Protein AF-A0A4Y2SL60-F1 (afdb_monomer)

Solvent-accessible surface area (backbone atoms only — not comparable to full-atom values): 6932 Å² total; per-residue (Å²): 132,57,75,67,57,53,53,54,50,50,50,54,51,51,52,51,52,50,52,51,52,52,53,53,51,51,55,51,49,53,54,49,48,55,63,62,51,70,72,65,68,90,80,76,84,52,66,69,41,48,23,31,35,61,50,86,72,82,55,89,98,53,63,77,89,78,53,82,34,68,46,68,67,24,29,29,71,39,73,77,52,99,54,36,34,31,33,28,67,45,96,88,46,81,70,44,81,44,51,49,94,40,49,44,83,55,74,84,74,85,77,87,81,130

InterPro domains:
  IPR054465 Integrase p58-like, C-terminal domain [PF22938] (72-105)

Nearest PDB structures (foldseek):
  8bq3-assembly1_A  TM=6.422E-01  e=4.280E-01  Homo sapiens
  1va7-assembly2_B  TM=5.882E-01  e=2.808E-01  Saccharomyces cerevisiae
  7nzd-assembly1_AAA  TM=6.217E-01  e=4.827E-01  Homo sapiens
  4ln2-assembly1_A  TM=5.781E-01  e=6.524E-01  Homo sapiens
  6vle-assembly1_B  TM=5.029E-01  e=1.516E+00  Homo sapiens

Sequence (114 aa):
SSPNEYLNNLEARLESVHAFARERIKLASERMKTRYDSGATGHHFKEGDQVWMYNPKRRRGLSPKLQQNWEGPYTIVKKLNDVIYRVQRSPNAKPKVIHINRLTPYRATDHSSV

Organism: Araneus ventricosus (NCBI:txid182803)

Foldseek 3Di:
DDPVVVVVVVVVVVVVVVVVVVVVVVVVVVVVVCVVCVPVDQDFDDFFFWKWFFAQDDDPPDDSVPDDRTDDRWGFHDDPDSFWTWTGHDPPGDIDIDGPVRIDGDDDDCPVDD

Structure (mmCIF, N/CA/C/O backbone):
data_AF-A0A4Y2SL60-F1
#
_entry.id   AF-A0A4Y2SL60-F1
#
loop_
_atom_site.group_PDB
_atom_site.id
_atom_site.type_symbol
_atom_site.label_atom_id
_atom_site.label_alt_id
_atom_site.label_comp_id
_atom_site.label_asym_id
_atom_site.label_entity_id
_atom_site.label_seq_id
_atom_site.pdbx_PDB_ins_code
_atom_site.Cartn_x
_atom_site.Cartn_y
_atom_site.Cartn_z
_atom_site.occupancy
_atom_site.B_iso_or_equiv
_atom_site.auth_seq_id
_atom_site.auth_comp_id
_atom_site.auth_asym_id
_atom_site.auth_atom_id
_atom_site.pdbx_PDB_model_num
ATOM 1 N N . SER A 1 1 ? 30.922 5.536 -50.018 1.00 65.31 1 SER A N 1
ATOM 2 C CA . SER A 1 1 ? 29.507 5.226 -49.757 1.00 65.31 1 SER A CA 1
ATOM 3 C C . SER A 1 1 ? 28.654 6.368 -50.253 1.00 65.31 1 SER A C 1
ATOM 5 O O . SER A 1 1 ? 29.062 7.516 -50.090 1.00 65.31 1 SER A O 1
ATOM 7 N N . SER A 1 2 ? 27.520 6.072 -50.884 1.00 85.12 2 SER A N 1
ATOM 8 C CA . SER A 1 2 ? 26.566 7.108 -51.299 1.00 85.12 2 SER A CA 1
ATOM 9 C C . SER A 1 2 ? 25.924 7.752 -50.057 1.00 85.12 2 SER A C 1
ATOM 11 O O . SER A 1 2 ? 25.679 7.037 -49.081 1.00 85.12 2 SER A O 1
ATOM 13 N N . PRO A 1 3 ? 25.619 9.065 -50.052 1.00 84.38 3 PRO A N 1
ATOM 14 C CA . PRO A 1 3 ? 24.911 9.715 -48.945 1.00 84.38 3 PRO A CA 1
ATOM 15 C C . PRO A 1 3 ? 23.634 8.976 -48.504 1.00 84.38 3 PRO A C 1
ATOM 17 O O . PRO A 1 3 ? 23.356 8.896 -47.309 1.00 84.38 3 PRO A O 1
ATOM 20 N N . ASN A 1 4 ? 22.913 8.350 -49.441 1.00 87.75 4 ASN A N 1
ATOM 21 C CA . ASN A 1 4 ? 21.710 7.568 -49.136 1.00 87.75 4 ASN A CA 1
ATOM 22 C C . ASN A 1 4 ? 22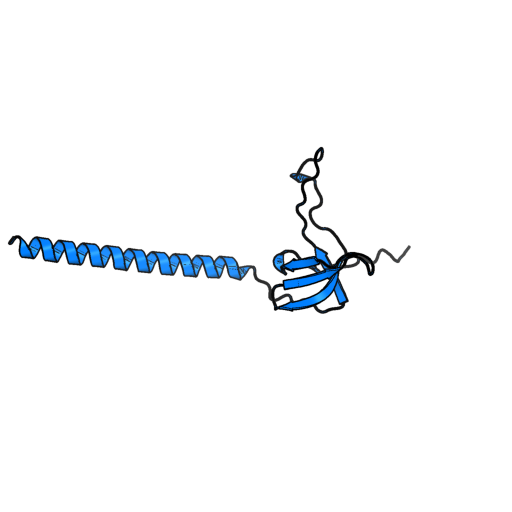.007 6.265 -48.378 1.00 87.75 4 ASN A C 1
ATOM 24 O O . ASN A 1 4 ? 21.234 5.877 -47.510 1.00 87.75 4 ASN A O 1
ATOM 28 N N . GLU A 1 5 ? 23.130 5.597 -48.654 1.00 89.94 5 GLU A N 1
ATOM 29 C CA . GLU A 1 5 ? 23.519 4.388 -47.910 1.00 89.94 5 GLU A CA 1
ATOM 30 C C . GLU A 1 5 ? 23.846 4.718 -46.453 1.00 89.94 5 GLU A C 1
ATOM 32 O O . GLU A 1 5 ? 23.498 3.961 -45.549 1.00 89.94 5 GLU A O 1
ATOM 37 N N . TYR A 1 6 ? 24.495 5.863 -46.222 1.00 91.31 6 TYR A N 1
ATOM 38 C CA . TYR A 1 6 ? 24.798 6.337 -44.876 1.00 91.31 6 TYR A CA 1
ATOM 39 C C . TYR A 1 6 ? 23.521 6.660 -44.092 1.00 91.31 6 TYR A C 1
ATOM 41 O O . TYR A 1 6 ? 23.389 6.224 -42.949 1.00 91.31 6 TYR A O 1
ATOM 49 N N . LEU A 1 7 ? 22.570 7.371 -44.710 1.00 94.44 7 LEU A N 1
ATOM 50 C CA . LEU A 1 7 ? 21.285 7.693 -44.084 1.00 94.44 7 LEU A CA 1
ATOM 51 C C . LEU A 1 7 ? 20.485 6.431 -43.738 1.00 94.44 7 LEU A C 1
ATOM 53 O O . LEU A 1 7 ? 20.063 6.287 -42.593 1.00 94.44 7 LEU A O 1
ATOM 57 N N . ASN A 1 8 ? 20.383 5.478 -44.668 1.00 93.62 8 ASN A N 1
ATOM 58 C CA . ASN A 1 8 ? 19.689 4.209 -44.430 1.00 93.62 8 ASN A CA 1
ATOM 59 C C . ASN A 1 8 ? 20.363 3.386 -43.317 1.00 93.62 8 ASN A C 1
ATOM 61 O O . ASN A 1 8 ? 19.692 2.774 -42.487 1.00 93.62 8 ASN A O 1
ATOM 65 N N . ASN A 1 9 ? 21.701 3.375 -43.264 1.00 93.94 9 ASN A N 1
ATOM 66 C CA . ASN A 1 9 ? 22.429 2.683 -42.201 1.00 93.94 9 ASN A CA 1
ATOM 67 C C . ASN A 1 9 ? 22.212 3.343 -40.833 1.00 93.94 9 ASN A C 1
ATOM 69 O O . ASN A 1 9 ? 22.049 2.645 -39.832 1.00 93.94 9 ASN A O 1
ATOM 73 N N . LEU A 1 10 ? 22.206 4.677 -40.785 1.00 94.69 10 LEU A N 1
ATOM 74 C CA . LEU A 1 10 ? 21.944 5.428 -39.563 1.00 94.69 10 LEU A CA 1
ATOM 75 C C . LEU A 1 10 ? 20.526 5.168 -39.048 1.00 94.69 10 LEU A C 1
ATOM 77 O O . LEU A 1 10 ? 20.362 4.898 -37.860 1.00 94.69 10 LEU A O 1
ATOM 81 N N . GLU A 1 11 ? 19.531 5.198 -39.932 1.00 96.06 11 GLU A N 1
ATOM 82 C CA . GLU A 1 11 ? 18.137 4.902 -39.598 1.00 96.06 11 GLU A CA 1
ATOM 83 C C . GLU A 1 11 ? 17.997 3.493 -39.010 1.00 96.06 11 GLU A C 1
ATOM 85 O O . GLU A 1 11 ? 17.561 3.349 -37.867 1.00 96.06 11 GLU A O 1
ATOM 90 N N . ALA A 1 12 ? 18.510 2.468 -39.698 1.00 96.56 12 ALA A N 1
ATOM 91 C CA . ALA A 1 12 ? 18.484 1.089 -39.206 1.00 96.56 12 ALA A CA 1
ATOM 92 C C . ALA A 1 12 ? 19.193 0.928 -37.843 1.00 96.56 12 ALA A C 1
ATOM 94 O O . ALA A 1 12 ? 18.742 0.193 -36.954 1.00 96.56 12 ALA A O 1
ATOM 95 N N . ARG A 1 13 ? 20.312 1.634 -37.631 1.00 96.62 13 ARG A N 1
ATOM 96 C CA . ARG A 1 13 ? 21.018 1.640 -36.339 1.00 96.62 13 ARG A CA 1
ATOM 97 C C . ARG A 1 13 ? 20.194 2.302 -35.237 1.00 96.62 13 ARG A C 1
ATOM 99 O O . ARG A 1 13 ? 20.160 1.778 -34.128 1.00 96.62 13 ARG A O 1
ATOM 106 N N . LEU A 1 14 ? 19.517 3.413 -35.511 1.00 97.50 14 LEU A N 1
ATOM 107 C CA . LEU A 1 14 ? 18.658 4.069 -34.523 1.00 97.50 14 LEU A CA 1
ATOM 108 C C . LEU A 1 14 ? 17.438 3.209 -34.180 1.00 97.50 14 LEU A C 1
ATOM 110 O O . LEU A 1 14 ? 17.114 3.052 -33.000 1.00 97.50 14 LEU A O 1
ATOM 114 N N . GLU A 1 15 ? 16.814 2.589 -35.180 1.00 97.75 15 GLU A N 1
ATOM 115 C CA . GLU A 1 15 ? 15.691 1.674 -34.977 1.00 97.75 15 GLU A CA 1
ATOM 116 C C . GLU A 1 15 ? 16.088 0.464 -34.128 1.00 97.75 15 GLU A C 1
ATOM 118 O O . GLU A 1 15 ? 15.400 0.142 -33.155 1.00 97.75 15 GLU A O 1
ATOM 123 N N . SER A 1 16 ? 17.223 -0.171 -34.439 1.00 97.81 16 SER A N 1
ATOM 124 C CA . SER A 1 16 ? 17.728 -1.310 -33.662 1.00 97.81 16 SER A CA 1
ATOM 125 C C . SER A 1 16 ? 18.046 -0.940 -32.210 1.00 97.81 16 SER A C 1
ATOM 127 O O . SER A 1 16 ? 17.635 -1.655 -31.295 1.00 97.81 16 SER A O 1
ATOM 129 N N . VAL A 1 17 ? 18.703 0.201 -31.966 1.00 97.88 17 VAL A N 1
ATOM 130 C CA . VAL A 1 17 ? 18.991 0.682 -30.603 1.00 97.88 17 VAL A CA 1
ATOM 131 C C . VAL A 1 17 ? 17.697 0.968 -29.841 1.00 97.88 17 VAL A C 1
ATOM 133 O O . VAL A 1 17 ? 17.573 0.607 -28.669 1.00 97.88 17 VAL A O 1
ATOM 136 N N . HIS A 1 18 ? 16.706 1.573 -30.496 1.00 98.06 18 HIS A N 1
ATOM 137 C CA . HIS A 1 18 ? 15.417 1.862 -29.878 1.00 98.06 18 HIS A CA 1
ATOM 138 C C . HIS A 1 18 ? 14.618 0.586 -29.569 1.00 98.06 18 HIS A C 1
ATOM 140 O O . HIS A 1 18 ? 14.042 0.458 -28.485 1.00 98.06 18 HIS A O 1
ATOM 146 N N . ALA A 1 19 ? 14.604 -0.387 -30.485 1.00 98.25 19 ALA A N 1
ATOM 147 C CA . ALA A 1 19 ? 13.996 -1.696 -30.260 1.00 98.25 19 ALA A CA 1
ATOM 148 C C . ALA A 1 19 ? 14.645 -2.412 -29.066 1.00 98.25 19 ALA A C 1
ATOM 150 O O . ALA A 1 19 ? 13.936 -2.840 -28.153 1.00 98.25 19 ALA A O 1
ATOM 151 N N . PHE A 1 20 ? 15.980 -2.432 -29.019 1.00 98.19 20 PHE A N 1
ATOM 152 C CA . PHE A 1 20 ? 16.738 -2.998 -27.907 1.00 98.19 20 PHE A CA 1
ATOM 153 C C . PHE A 1 20 ? 16.399 -2.316 -26.576 1.00 98.19 20 PHE A C 1
ATOM 155 O O . PHE A 1 20 ? 16.089 -2.983 -25.589 1.00 98.19 20 PHE A O 1
ATOM 162 N N . ALA A 1 21 ? 16.391 -0.981 -26.533 1.00 98.38 21 ALA A N 1
ATOM 163 C CA . ALA A 1 21 ? 16.049 -0.240 -25.322 1.00 98.38 21 ALA A CA 1
ATOM 164 C C . ALA A 1 21 ? 14.632 -0.575 -24.823 1.00 98.38 21 ALA A C 1
ATOM 166 O O . ALA A 1 21 ? 14.447 -0.837 -23.631 1.00 98.38 21 ALA A O 1
ATOM 167 N N . ARG A 1 22 ? 13.639 -0.637 -25.723 1.00 98.38 22 ARG A N 1
ATOM 168 C CA . ARG A 1 22 ? 12.255 -1.002 -25.372 1.00 98.38 22 ARG A CA 1
ATOM 169 C C . ARG A 1 22 ? 12.152 -2.414 -24.806 1.00 98.38 22 ARG A C 1
ATOM 171 O O . ARG A 1 22 ? 11.462 -2.614 -23.806 1.00 98.38 22 ARG A O 1
ATOM 178 N N . GLU A 1 23 ? 12.861 -3.374 -25.392 1.00 98.50 23 GLU A N 1
ATOM 179 C CA . GLU A 1 23 ? 12.897 -4.747 -24.884 1.00 98.50 23 GLU A CA 1
ATOM 180 C C . GLU A 1 23 ? 13.480 -4.802 -23.465 1.00 98.50 23 GLU A C 1
ATOM 182 O O . GLU A 1 23 ? 12.898 -5.407 -22.563 1.00 98.50 23 GLU A O 1
ATOM 187 N N . ARG A 1 24 ? 14.591 -4.096 -23.221 1.00 98.31 24 ARG A N 1
ATOM 188 C CA . ARG A 1 24 ? 15.220 -4.050 -21.892 1.00 98.31 24 ARG A CA 1
ATOM 189 C C . ARG A 1 24 ? 14.325 -3.380 -20.852 1.00 98.31 24 ARG A C 1
ATOM 191 O O . ARG A 1 24 ? 14.257 -3.870 -19.725 1.00 98.31 24 ARG A O 1
ATOM 198 N N . ILE A 1 25 ? 13.612 -2.314 -21.220 1.00 98.44 25 ILE A N 1
ATOM 199 C CA . ILE A 1 25 ? 12.626 -1.660 -20.346 1.00 98.44 25 ILE A CA 1
ATOM 200 C C . ILE A 1 25 ? 11.493 -2.628 -19.998 1.00 98.44 25 ILE A C 1
ATOM 202 O O . ILE A 1 25 ? 11.134 -2.739 -18.825 1.00 98.44 25 ILE A O 1
ATOM 206 N N . LYS A 1 26 ? 10.970 -3.370 -20.982 1.00 98.50 26 LYS A N 1
ATOM 207 C CA . LYS A 1 26 ? 9.923 -4.374 -20.760 1.00 98.50 26 LYS A CA 1
ATOM 208 C C . LYS A 1 26 ? 10.384 -5.443 -19.766 1.00 98.50 26 LYS A C 1
ATOM 210 O O . LYS A 1 26 ? 9.724 -5.651 -18.752 1.00 98.50 26 LYS A O 1
ATOM 215 N N . LEU A 1 27 ? 11.558 -6.034 -19.990 1.00 98.31 27 LEU A N 1
ATOM 216 C CA . LEU A 1 27 ? 12.128 -7.048 -19.095 1.00 98.31 27 LEU A CA 1
ATOM 217 C C . LEU A 1 27 ? 12.367 -6.507 -17.678 1.00 98.31 27 LEU A C 1
ATOM 219 O O . LEU A 1 27 ? 12.121 -7.196 -16.687 1.00 98.31 27 LEU A O 1
ATOM 223 N N . ALA A 1 28 ? 12.855 -5.271 -17.554 1.00 98.06 28 ALA A N 1
ATOM 224 C CA . ALA A 1 28 ? 13.051 -4.634 -16.256 1.00 98.06 28 ALA A CA 1
ATOM 225 C C . ALA A 1 28 ? 11.716 -4.384 -15.535 1.00 98.06 28 ALA A C 1
ATOM 227 O O . ALA A 1 28 ? 11.624 -4.614 -14.328 1.00 98.06 28 ALA A O 1
ATOM 228 N N . SER A 1 29 ? 10.683 -3.962 -16.268 1.00 97.81 29 SER A N 1
ATOM 229 C CA . SER A 1 29 ? 9.330 -3.759 -15.744 1.00 97.81 29 SER A CA 1
ATOM 230 C C . SER A 1 29 ? 8.716 -5.069 -15.243 1.00 97.81 29 SER A C 1
ATOM 232 O O . SER A 1 29 ? 8.218 -5.121 -14.119 1.00 97.81 29 SER A O 1
ATOM 234 N N . GLU A 1 30 ? 8.843 -6.153 -16.011 1.00 97.56 30 GLU A N 1
ATOM 235 C CA . GLU A 1 30 ? 8.377 -7.489 -15.619 1.00 97.56 30 GLU A CA 1
ATOM 236 C C . GLU A 1 30 ? 9.077 -7.978 -14.345 1.00 97.56 30 GLU A C 1
ATOM 238 O O . GLU A 1 30 ? 8.419 -8.384 -13.388 1.00 97.56 30 GLU A O 1
ATOM 243 N N . ARG A 1 31 ? 10.409 -7.851 -14.274 1.00 97.12 31 ARG A N 1
ATOM 244 C CA . ARG A 1 31 ? 11.179 -8.197 -13.065 1.00 97.12 31 ARG A CA 1
ATOM 245 C C . ARG A 1 31 ? 10.755 -7.369 -11.856 1.00 97.12 31 ARG A C 1
ATOM 247 O O . ARG A 1 31 ? 10.670 -7.898 -10.748 1.00 97.12 31 ARG A O 1
ATOM 254 N N . MET A 1 32 ? 10.504 -6.075 -12.055 1.00 96.38 32 MET A N 1
ATOM 255 C CA . MET A 1 32 ? 10.048 -5.179 -10.994 1.00 96.38 32 MET A CA 1
ATOM 256 C C . MET A 1 32 ? 8.678 -5.602 -10.465 1.00 96.38 32 MET A C 1
ATOM 258 O O . MET A 1 32 ? 8.509 -5.672 -9.248 1.00 96.38 32 MET A O 1
ATOM 262 N N . LYS A 1 33 ? 7.743 -5.939 -11.361 1.00 94.75 33 LYS A N 1
ATOM 263 C CA . LYS A 1 33 ? 6.417 -6.447 -11.004 1.00 94.75 33 LYS A CA 1
ATOM 264 C C . LYS A 1 33 ? 6.518 -7.739 -10.197 1.00 94.75 33 LYS A C 1
ATOM 266 O O . LYS A 1 33 ? 6.022 -7.783 -9.079 1.00 94.75 33 LYS A O 1
ATOM 271 N N . THR A 1 34 ? 7.245 -8.739 -10.695 1.00 94.31 34 THR A N 1
ATOM 272 C CA . THR A 1 34 ? 7.421 -10.018 -9.987 1.00 94.31 34 THR A CA 1
ATOM 273 C C . THR A 1 34 ? 8.015 -9.826 -8.592 1.00 94.31 34 THR A C 1
ATOM 275 O O . THR A 1 34 ? 7.573 -10.461 -7.639 1.00 94.31 34 THR A O 1
ATOM 278 N N . ARG A 1 35 ? 8.997 -8.926 -8.439 1.00 93.38 35 ARG A N 1
ATOM 279 C CA . ARG A 1 35 ? 9.594 -8.627 -7.129 1.00 93.38 35 ARG A CA 1
ATOM 280 C C . ARG A 1 35 ? 8.629 -7.903 -6.190 1.00 93.38 35 ARG A C 1
ATOM 282 O O . ARG A 1 35 ? 8.719 -8.088 -4.984 1.00 93.38 35 ARG A O 1
ATOM 289 N N . TYR A 1 36 ? 7.772 -7.034 -6.715 1.00 88.69 36 TYR A N 1
ATOM 290 C CA . TYR A 1 36 ? 6.770 -6.343 -5.908 1.00 88.69 36 TYR A CA 1
ATOM 291 C C . TYR A 1 36 ? 5.684 -7.317 -5.432 1.00 88.69 36 TYR A C 1
ATOM 293 O O . TYR A 1 36 ? 5.352 -7.344 -4.248 1.00 88.69 36 TYR A O 1
ATOM 301 N N . ASP A 1 37 ? 5.201 -8.163 -6.342 1.00 87.50 37 ASP A N 1
ATOM 302 C CA . ASP A 1 37 ? 4.110 -9.102 -6.087 1.00 87.50 37 ASP A CA 1
ATOM 303 C C . ASP A 1 37 ? 4.553 -10.325 -5.257 1.00 87.50 37 ASP A C 1
ATOM 305 O O . ASP A 1 37 ? 3.715 -10.971 -4.636 1.00 87.50 37 ASP A O 1
ATOM 309 N N . SER A 1 38 ? 5.854 -10.638 -5.166 1.00 85.38 38 SER A N 1
ATOM 310 C CA . SER A 1 38 ? 6.349 -11.809 -4.415 1.00 85.38 38 SER A CA 1
ATOM 311 C C . SER A 1 38 ? 6.038 -11.776 -2.913 1.00 85.38 38 SER A C 1
ATOM 313 O O . SER A 1 38 ? 5.951 -12.826 -2.279 1.00 85.38 38 SER A O 1
ATOM 315 N N . GLY A 1 39 ? 5.867 -10.582 -2.338 1.00 75.81 39 GLY A N 1
ATOM 316 C CA . GLY A 1 39 ? 5.458 -10.389 -0.945 1.00 75.81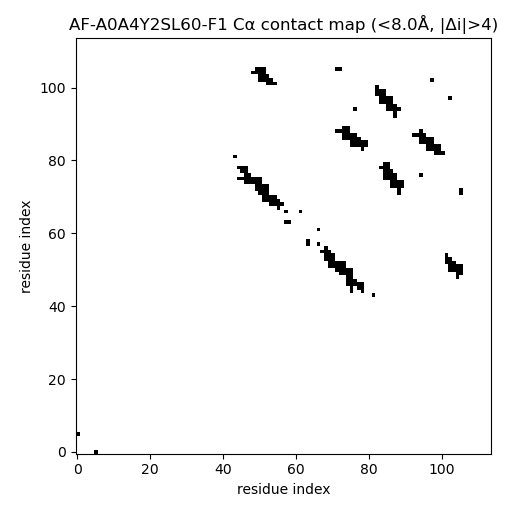 39 GLY A CA 1
ATOM 317 C C . GLY A 1 39 ? 3.948 -10.218 -0.755 1.00 75.81 39 GLY A C 1
ATOM 318 O O . GLY A 1 39 ? 3.489 -10.108 0.385 1.00 75.81 39 GLY A O 1
ATOM 319 N N . ALA A 1 40 ? 3.173 -10.170 -1.843 1.00 73.62 40 ALA A N 1
ATOM 320 C CA . ALA A 1 40 ? 1.728 -10.010 -1.793 1.00 73.62 40 ALA A CA 1
ATOM 321 C C . ALA A 1 40 ? 1.098 -11.326 -1.333 1.00 73.62 40 ALA A C 1
ATOM 323 O O . ALA A 1 40 ? 0.775 -12.221 -2.110 1.00 73.62 40 ALA A O 1
ATOM 324 N N . THR A 1 41 ? 0.946 -11.465 -0.023 1.00 67.06 41 THR A N 1
ATOM 325 C CA . THR A 1 41 ? 0.212 -12.592 0.535 1.00 67.06 41 THR A CA 1
ATOM 326 C C . THR A 1 41 ? -1.284 -12.343 0.352 1.00 67.06 41 THR A C 1
ATOM 328 O O . THR A 1 41 ? -1.785 -11.277 0.701 1.00 67.06 41 THR A O 1
ATOM 331 N N . GLY A 1 42 ? -2.011 -13.325 -0.186 1.00 68.50 42 GLY A N 1
ATOM 332 C CA . GLY A 1 42 ? -3.465 -13.266 -0.404 1.00 68.50 42 GLY A CA 1
ATOM 333 C C . GLY A 1 42 ? -4.295 -13.296 0.885 1.00 68.50 42 GLY A C 1
ATOM 334 O O . GLY A 1 42 ? -5.392 -13.855 0.899 1.00 68.50 42 GLY A O 1
ATOM 335 N N . HIS A 1 43 ? -3.770 -12.754 1.986 1.00 77.25 43 HIS A N 1
ATOM 336 C CA . HIS A 1 43 ? -4.504 -12.620 3.233 1.00 77.25 43 HIS A CA 1
ATOM 337 C C . HIS A 1 43 ? -5.640 -11.633 3.013 1.00 77.25 43 HIS A C 1
ATOM 339 O O . HIS A 1 43 ? -5.400 -10.473 2.709 1.00 77.25 43 HIS A O 1
ATOM 345 N N . HIS A 1 44 ? -6.870 -12.101 3.179 1.00 88.81 44 HIS A N 1
ATOM 346 C CA . HIS A 1 44 ? -8.062 -11.267 3.163 1.00 88.81 44 HIS A CA 1
ATOM 347 C C . HIS A 1 44 ? -8.655 -11.246 4.564 1.00 88.81 44 HIS A C 1
ATOM 349 O O . HIS A 1 44 ? -8.624 -12.257 5.266 1.00 88.81 44 HIS A O 1
ATOM 355 N N . PHE A 1 45 ? -9.219 -10.106 4.943 1.00 92.69 45 PHE A N 1
ATOM 356 C CA . PHE A 1 45 ? -9.939 -9.968 6.200 1.00 92.69 45 PHE A CA 1
ATOM 357 C C . PHE A 1 45 ? -11.445 -10.044 5.960 1.00 92.69 45 PHE A C 1
ATOM 359 O O . PHE A 1 45 ? -11.943 -9.659 4.896 1.00 92.69 45 PHE A O 1
ATOM 366 N N . LYS A 1 46 ? -12.171 -10.523 6.961 1.00 94.44 46 LYS A N 1
ATOM 367 C CA . LYS A 1 46 ? -13.631 -10.538 7.007 1.00 94.44 46 LYS A CA 1
ATOM 368 C C . LYS A 1 46 ? -14.132 -9.424 7.919 1.00 94.44 46 LYS A C 1
ATOM 370 O O . LYS A 1 46 ? -13.404 -8.909 8.765 1.00 94.44 46 LYS A O 1
ATOM 375 N N . GLU A 1 47 ? -15.382 -9.020 7.724 1.00 95.94 47 GLU A N 1
ATOM 376 C CA . GLU A 1 47 ? -16.048 -8.104 8.651 1.00 95.94 47 GLU A CA 1
ATOM 377 C C . GLU A 1 47 ? -16.108 -8.742 10.046 1.00 95.94 47 GLU A C 1
ATOM 379 O O . GLU A 1 47 ? -16.392 -9.931 10.173 1.00 95.94 47 GLU A O 1
ATOM 384 N N . GLY A 1 48 ? -15.786 -7.966 11.080 1.00 95.00 48 GLY A N 1
ATOM 385 C CA . GLY A 1 48 ? -15.627 -8.450 12.453 1.00 95.00 48 GLY A CA 1
ATOM 386 C C . GLY A 1 48 ? -14.197 -8.843 12.841 1.00 95.00 48 GLY A C 1
ATOM 387 O O . GLY A 1 48 ? -13.903 -8.877 14.035 1.00 95.00 48 GLY A O 1
ATOM 388 N N . ASP A 1 49 ? -13.285 -9.058 11.885 1.00 95.06 49 ASP A N 1
ATOM 389 C CA . ASP A 1 49 ? -11.894 -9.395 12.211 1.00 95.06 49 ASP A CA 1
ATOM 390 C C . ASP A 1 49 ? -11.206 -8.251 12.966 1.00 95.06 49 ASP A C 1
ATOM 392 O O . ASP A 1 49 ? -11.344 -7.070 12.618 1.00 95.06 49 ASP A O 1
ATOM 396 N N . GLN A 1 50 ? -10.408 -8.609 13.974 1.00 95.62 50 GLN A N 1
ATOM 397 C CA . GLN A 1 50 ? -9.540 -7.668 14.668 1.00 95.62 50 GLN A CA 1
ATOM 398 C C . GLN A 1 50 ? -8.180 -7.567 13.975 1.00 95.62 50 GLN A C 1
ATOM 400 O O . GLN A 1 50 ? -7.532 -8.567 13.658 1.00 95.62 50 GLN A O 1
ATOM 405 N N . VAL A 1 51 ? -7.720 -6.337 13.769 1.00 95.31 51 VAL A N 1
ATOM 406 C CA . VAL A 1 51 ? -6.473 -6.028 13.068 1.00 95.31 51 VAL A CA 1
ATOM 407 C C . VAL A 1 51 ? -5.675 -4.938 13.777 1.00 95.31 51 VAL A C 1
ATOM 409 O O . VAL A 1 51 ? -6.228 -4.008 14.371 1.00 95.31 51 VAL A O 1
ATOM 412 N N . TRP A 1 52 ? -4.353 -5.018 13.677 1.00 95.38 52 TRP A N 1
ATOM 413 C CA . TRP A 1 52 ? -3.468 -3.882 13.912 1.00 95.38 52 TRP A CA 1
ATOM 414 C C . TRP A 1 52 ? -3.410 -3.012 12.657 1.00 95.38 52 TRP A C 1
ATOM 416 O O . TRP A 1 52 ? -3.362 -3.518 11.540 1.00 95.38 52 TRP A O 1
ATOM 426 N N . MET A 1 53 ? -3.372 -1.693 12.836 1.00 95.50 53 MET A N 1
ATOM 427 C CA . MET A 1 53 ? -3.266 -0.710 11.760 1.00 95.50 53 MET A CA 1
ATOM 428 C C . MET A 1 53 ? -1.930 0.034 11.843 1.00 95.50 53 MET A C 1
ATOM 430 O O . MET A 1 53 ? -1.633 0.700 12.834 1.00 95.50 53 MET A O 1
ATOM 434 N N . TYR A 1 54 ? -1.148 -0.002 10.768 1.00 94.56 54 TYR A N 1
ATOM 435 C CA . TYR A 1 54 ? 0.084 0.767 10.639 1.00 94.56 54 TYR A CA 1
ATOM 436 C C . TYR A 1 54 ? -0.223 2.253 10.440 1.00 94.56 54 TYR A C 1
ATOM 438 O O . TYR A 1 54 ? -0.827 2.651 9.442 1.00 94.56 54 TYR A O 1
ATOM 446 N N . ASN A 1 55 ? 0.216 3.091 11.368 1.00 91.88 55 ASN A N 1
ATOM 447 C CA . ASN A 1 55 ? 0.022 4.532 11.433 1.00 91.88 55 ASN A CA 1
ATOM 448 C C . ASN A 1 55 ? 1.339 5.235 11.824 1.00 91.88 55 ASN A C 1
ATOM 450 O O . ASN A 1 55 ? 1.552 5.516 13.004 1.00 91.88 55 ASN A O 1
ATOM 454 N N . PRO A 1 56 ? 2.224 5.553 10.858 1.00 87.94 56 PRO A N 1
ATOM 455 C CA . PRO A 1 56 ? 3.533 6.158 11.119 1.00 87.94 56 PRO A CA 1
ATOM 456 C C . PRO A 1 56 ? 3.423 7.665 11.413 1.00 87.94 56 PRO A C 1
ATOM 458 O O . PRO A 1 56 ? 4.040 8.508 10.757 1.00 87.94 56 PRO A O 1
ATOM 461 N N . LYS A 1 57 ? 2.583 8.036 12.383 1.00 86.94 57 LYS A N 1
ATOM 462 C CA . LYS A 1 57 ? 2.390 9.427 12.787 1.00 86.94 57 LYS A CA 1
ATOM 463 C C . LYS A 1 57 ? 3.544 9.855 13.687 1.00 86.94 57 LYS A C 1
ATOM 465 O O . LYS A 1 57 ? 3.627 9.431 14.835 1.00 86.94 57 LYS A O 1
ATOM 470 N N . ARG A 1 58 ? 4.382 10.767 13.191 1.00 86.69 58 ARG A N 1
ATOM 471 C CA . ARG A 1 58 ? 5.474 11.350 13.978 1.00 86.69 58 ARG A CA 1
ATOM 472 C C . ARG A 1 58 ? 4.924 12.230 15.097 1.00 86.69 58 ARG A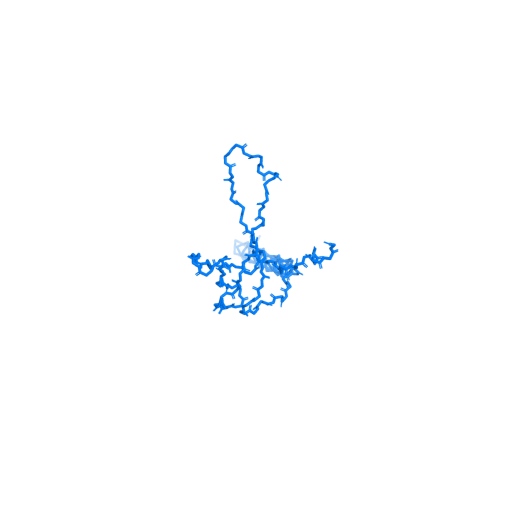 C 1
ATOM 474 O O . ARG A 1 58 ? 4.173 13.172 14.845 1.00 86.69 58 ARG A O 1
ATOM 481 N N . ARG A 1 59 ? 5.335 11.947 16.330 1.00 87.31 59 ARG A N 1
ATOM 482 C CA . ARG A 1 59 ? 5.099 12.813 17.494 1.00 87.31 59 ARG A CA 1
ATOM 483 C C . ARG A 1 59 ? 6.327 13.679 17.765 1.00 87.31 59 ARG A C 1
ATOM 485 O O . ARG A 1 59 ? 7.443 13.165 17.823 1.00 87.31 59 ARG A O 1
ATOM 492 N N . ARG A 1 60 ? 6.119 14.991 17.918 1.00 91.19 60 ARG A N 1
ATOM 493 C CA . ARG A 1 60 ? 7.180 15.943 18.285 1.00 91.19 60 ARG A CA 1
ATOM 494 C C . ARG A 1 60 ? 7.724 15.584 19.673 1.00 91.19 60 ARG A C 1
ATOM 496 O O . ARG A 1 60 ? 6.950 15.210 20.545 1.00 91.19 60 ARG A O 1
ATOM 503 N N . GLY A 1 61 ? 9.039 15.684 19.856 1.00 91.31 61 GLY A N 1
ATOM 504 C CA . GLY A 1 61 ? 9.706 15.367 21.126 1.00 91.31 61 GLY A CA 1
ATOM 505 C C . GLY A 1 61 ? 10.010 13.881 21.352 1.00 91.31 61 GLY A C 1
ATOM 506 O O . GLY A 1 61 ? 10.663 13.550 22.332 1.00 91.31 61 GLY A O 1
ATOM 507 N N . LEU A 1 62 ? 9.598 12.985 20.447 1.00 88.88 62 LEU A N 1
ATOM 508 C CA . LEU A 1 62 ? 9.927 11.559 20.505 1.00 88.88 62 LEU A CA 1
ATOM 509 C C . LEU A 1 62 ? 10.816 11.162 19.322 1.00 88.88 62 LEU A C 1
ATOM 511 O O . LEU A 1 62 ? 10.597 11.610 18.196 1.00 88.88 62 LEU A O 1
ATOM 515 N N . SER A 1 63 ? 11.779 10.264 19.550 1.00 89.75 63 SER A N 1
ATOM 516 C CA . SER A 1 63 ? 12.618 9.714 18.477 1.00 89.75 63 SER A CA 1
ATOM 517 C C . SER A 1 63 ? 11.760 8.924 17.479 1.00 89.75 63 SER A C 1
ATOM 519 O O . SER A 1 63 ? 11.102 7.969 17.894 1.00 89.75 63 SER A O 1
ATOM 521 N N . PRO A 1 64 ? 11.761 9.251 16.170 1.00 88.38 64 PRO A N 1
ATOM 522 C CA . PRO A 1 64 ? 10.945 8.544 15.180 1.00 88.38 64 PRO A CA 1
ATOM 523 C C . PRO A 1 64 ? 11.215 7.037 15.106 1.00 88.38 64 PRO A C 1
ATOM 525 O O . PRO A 1 64 ? 10.315 6.274 14.777 1.00 88.38 64 PRO A O 1
ATOM 528 N N . LYS A 1 65 ? 12.444 6.606 15.421 1.00 87.62 65 LYS A N 1
ATOM 529 C CA . LYS A 1 65 ? 12.843 5.191 15.380 1.00 87.62 65 LYS A CA 1
ATOM 530 C C . LYS A 1 65 ? 12.270 4.365 16.536 1.00 87.62 65 LYS A C 1
ATOM 532 O O . LYS A 1 65 ? 12.139 3.159 16.389 1.00 87.62 65 LYS A O 1
ATOM 537 N N . LEU A 1 66 ? 11.942 5.005 17.661 1.00 88.44 66 LEU A N 1
ATOM 538 C CA . LEU A 1 66 ? 11.441 4.343 18.874 1.00 88.44 66 LEU A CA 1
ATOM 539 C C . LEU A 1 66 ? 9.915 4.457 19.026 1.00 88.44 66 LEU A C 1
ATOM 541 O O . LEU A 1 66 ? 9.360 4.049 20.041 1.00 88.44 66 LEU A O 1
ATOM 545 N N . GLN A 1 67 ? 9.220 5.039 18.045 1.00 89.38 67 GLN A N 1
ATOM 546 C CA . GLN A 1 67 ? 7.766 5.192 18.091 1.00 89.38 67 GLN A CA 1
ATOM 547 C C . GLN A 1 67 ? 7.062 3.910 17.634 1.00 89.38 67 GLN A C 1
ATOM 549 O O . GLN A 1 67 ? 7.384 3.338 16.591 1.00 89.38 67 GLN A O 1
ATOM 554 N N . GLN A 1 68 ? 6.046 3.492 18.395 1.00 89.12 68 GLN A N 1
ATOM 555 C CA . GLN A 1 68 ? 5.155 2.410 17.993 1.00 89.12 68 GLN A CA 1
ATOM 556 C C . GLN A 1 68 ? 4.276 2.874 16.827 1.00 89.12 68 GLN A C 1
ATOM 558 O O . GLN A 1 68 ? 3.372 3.693 16.992 1.00 89.12 68 GLN A O 1
ATOM 563 N N . ASN A 1 69 ? 4.542 2.326 15.643 1.00 93.12 69 ASN A N 1
ATOM 564 C CA . ASN A 1 69 ? 3.796 2.656 14.430 1.00 93.12 69 ASN A CA 1
ATOM 565 C C . ASN A 1 69 ? 2.546 1.787 14.235 1.00 93.12 69 ASN A C 1
ATOM 567 O O . ASN A 1 69 ? 1.717 2.119 13.401 1.00 93.12 69 ASN A O 1
ATOM 571 N N . TRP A 1 70 ? 2.401 0.677 14.958 1.00 93.06 70 TRP A N 1
ATOM 572 C CA . TRP A 1 70 ? 1.221 -0.189 14.881 1.00 93.06 70 TRP A CA 1
ATOM 573 C C . TRP A 1 70 ? 0.233 0.164 15.993 1.00 93.06 70 TRP A C 1
ATOM 575 O O . TRP A 1 70 ? 0.575 0.106 17.171 1.00 93.06 70 TRP A O 1
ATOM 585 N N . GLU A 1 71 ? -0.989 0.539 15.622 1.00 92.19 71 GLU A N 1
ATOM 586 C CA . GLU A 1 71 ? -2.066 0.949 16.529 1.00 92.19 71 GLU A CA 1
ATOM 587 C C . GLU A 1 71 ? -3.230 -0.046 16.441 1.00 92.19 71 GLU A C 1
ATOM 589 O O . GLU A 1 71 ? -3.597 -0.466 15.345 1.00 92.19 71 GLU A O 1
ATOM 594 N N . GLY A 1 72 ? -3.847 -0.413 17.564 1.00 88.56 72 GLY A N 1
ATOM 595 C CA . GLY A 1 72 ? -4.973 -1.347 17.556 1.00 88.56 72 GLY A CA 1
ATOM 596 C C . GLY A 1 72 ? -5.319 -1.904 18.936 1.00 88.56 72 GLY A C 1
ATOM 597 O O . GLY A 1 72 ? -4.711 -1.474 19.920 1.00 88.56 72 GLY A O 1
ATOM 598 N N . PRO A 1 73 ? -6.304 -2.816 19.011 1.00 94.38 73 PRO A N 1
ATOM 599 C CA . PRO A 1 73 ? -7.018 -3.431 17.883 1.00 94.38 73 PRO A CA 1
ATOM 600 C C . PRO A 1 73 ? -8.037 -2.499 17.202 1.00 94.38 73 PRO A C 1
ATOM 602 O O . PRO A 1 73 ? -8.668 -1.654 17.835 1.00 94.38 73 PRO A O 1
ATOM 605 N N . TYR A 1 74 ? -8.188 -2.655 15.889 1.00 96.19 74 TYR A N 1
ATOM 606 C CA . TYR A 1 74 ? -9.297 -2.132 15.090 1.00 96.19 74 TYR A CA 1
ATOM 607 C C . TYR A 1 74 ? -10.153 -3.302 14.611 1.00 96.19 74 TYR A C 1
ATOM 609 O O . TYR A 1 74 ? 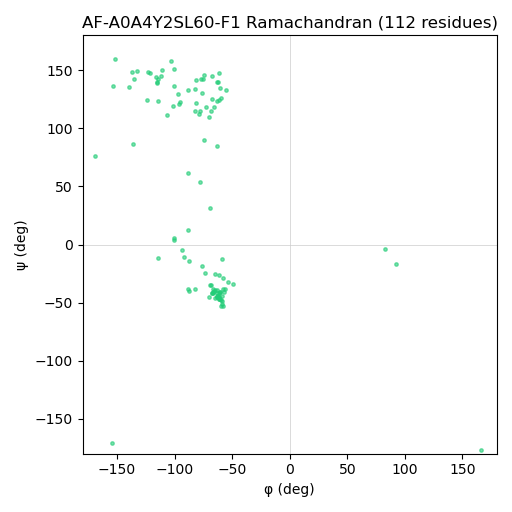-9.626 -4.378 14.369 1.00 96.19 74 TYR A O 1
ATOM 617 N N . THR A 1 75 ? -11.449 -3.082 14.422 1.00 97.06 75 THR A N 1
ATOM 618 C CA . THR A 1 75 ? -12.359 -4.066 13.821 1.00 97.06 75 THR A CA 1
ATOM 619 C C . THR A 1 75 ? -12.607 -3.710 12.359 1.00 97.06 75 THR A C 1
ATOM 621 O O . THR A 1 75 ? -12.829 -2.535 12.041 1.00 97.06 75 THR A O 1
ATOM 624 N N . ILE A 1 76 ? -12.578 -4.695 11.460 1.00 96.94 76 ILE A N 1
ATOM 625 C CA . ILE A 1 76 ? -13.037 -4.511 10.080 1.00 96.94 76 ILE A CA 1
ATOM 626 C C . ILE A 1 76 ? -14.555 -4.321 10.094 1.00 96.94 76 ILE A C 1
ATOM 628 O O . ILE A 1 76 ? -15.301 -5.229 10.440 1.00 96.94 76 ILE A O 1
ATOM 632 N N . VAL A 1 77 ? -15.017 -3.140 9.693 1.00 97.06 77 VAL A N 1
ATOM 633 C CA . VAL A 1 77 ? -16.450 -2.828 9.587 1.00 97.06 77 VAL A CA 1
ATOM 634 C C . VAL A 1 77 ? -16.993 -3.227 8.228 1.00 97.06 77 VAL A C 1
ATOM 636 O O . VAL A 1 77 ? -18.126 -3.673 8.129 1.00 97.06 77 VAL A O 1
ATOM 639 N N . LYS A 1 78 ? -16.212 -2.993 7.169 1.00 96.62 78 LYS A N 1
ATOM 640 C CA . LYS A 1 78 ? -16.644 -3.286 5.804 1.00 96.62 78 LYS A CA 1
ATOM 641 C C . LYS A 1 78 ? -15.471 -3.551 4.878 1.00 96.62 78 LYS A C 1
ATOM 643 O O . LYS A 1 78 ? -14.513 -2.771 4.869 1.00 96.62 78 LYS A O 1
ATOM 648 N N . LYS A 1 79 ? -15.579 -4.573 4.030 1.00 95.69 79 LYS A N 1
ATOM 649 C CA . LYS A 1 79 ? -14.692 -4.742 2.868 1.00 95.69 79 LYS A CA 1
ATOM 650 C C . LYS A 1 79 ? -15.215 -3.875 1.717 1.00 95.69 79 LYS A C 1
ATOM 652 O O . LYS A 1 79 ? -16.332 -4.079 1.252 1.00 95.69 79 LYS A O 1
ATOM 657 N N . LEU A 1 80 ? -14.450 -2.862 1.295 1.00 95.06 80 LEU A N 1
ATOM 658 C CA . LEU A 1 80 ? -14.866 -1.975 0.195 1.00 95.06 80 LEU A CA 1
ATOM 659 C C . LEU A 1 80 ? -14.434 -2.533 -1.164 1.00 95.06 80 LEU A C 1
ATOM 661 O O . LEU A 1 80 ? -15.183 -2.432 -2.129 1.00 95.06 80 LEU A O 1
ATOM 665 N N . ASN A 1 81 ? -13.241 -3.119 -1.227 1.00 92.94 81 ASN A N 1
ATOM 666 C CA . ASN A 1 81 ? -12.742 -3.929 -2.337 1.00 92.94 81 ASN A CA 1
ATOM 667 C C . ASN A 1 81 ? -11.672 -4.901 -1.792 1.00 92.94 81 ASN A C 1
ATOM 669 O O . ASN A 1 81 ? -1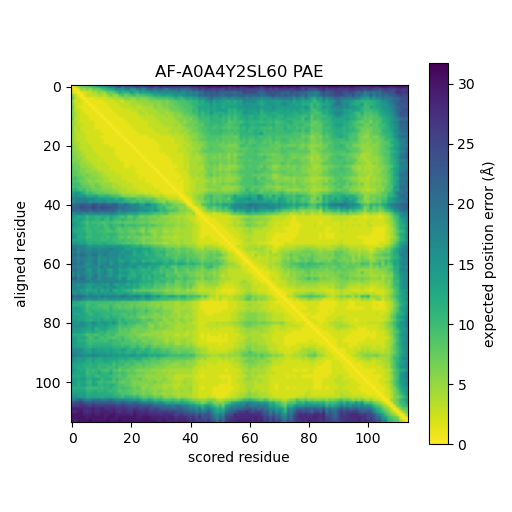1.504 -5.013 -0.577 1.00 92.94 81 ASN A O 1
ATOM 673 N N . ASP A 1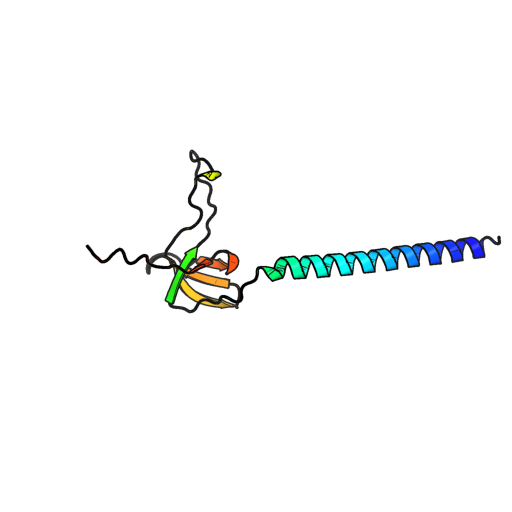 82 ? -10.948 -5.615 -2.655 1.00 90.06 82 ASP A N 1
ATOM 674 C CA . ASP A 1 82 ? -9.948 -6.600 -2.210 1.00 90.06 82 ASP A CA 1
ATOM 675 C C . ASP A 1 82 ? -8.762 -5.993 -1.453 1.00 90.06 82 ASP A C 1
ATOM 677 O O . ASP A 1 82 ? -8.181 -6.655 -0.592 1.00 90.06 82 ASP A O 1
ATOM 681 N N . VAL A 1 83 ? -8.453 -4.717 -1.700 1.00 91.81 83 VAL A N 1
ATOM 682 C CA . VAL A 1 83 ? -7.270 -4.034 -1.158 1.00 91.81 83 VAL A CA 1
ATOM 683 C C . VAL A 1 83 ? -7.591 -2.900 -0.182 1.00 91.81 83 VAL A C 1
ATOM 685 O O . VAL A 1 83 ? -6.697 -2.429 0.510 1.00 91.81 83 VAL A O 1
ATOM 688 N N . ILE A 1 84 ? -8.845 -2.463 -0.077 1.00 95.94 84 ILE A N 1
ATOM 689 C CA . ILE A 1 84 ? -9.315 -1.333 0.726 1.00 95.94 84 ILE A CA 1
ATOM 690 C C . ILE A 1 84 ? -10.417 -1.804 1.674 1.00 95.94 84 ILE A C 1
ATOM 692 O O . ILE A 1 84 ? -11.476 -2.287 1.267 1.00 95.94 84 ILE A O 1
ATOM 696 N N . TYR A 1 85 ? -10.194 -1.552 2.959 1.00 96.88 85 TYR A N 1
ATOM 697 C CA . TYR A 1 85 ? -11.085 -1.928 4.047 1.00 96.88 85 TYR A CA 1
ATOM 698 C C . TYR A 1 85 ? -11.479 -0.695 4.850 1.00 96.88 85 TYR A C 1
ATOM 700 O O . TYR A 1 85 ? -10.707 0.255 5.003 1.00 96.88 85 TYR A O 1
ATOM 708 N N . ARG A 1 86 ? -12.693 -0.709 5.393 1.00 97.62 86 ARG A N 1
ATOM 709 C CA . ARG A 1 86 ? -13.138 0.245 6.403 1.00 97.62 86 ARG A CA 1
ATOM 710 C C . ARG A 1 86 ? -12.942 -0.377 7.779 1.00 97.62 86 ARG A C 1
ATOM 712 O O . ARG A 1 86 ? -13.499 -1.433 8.057 1.00 97.62 86 ARG A O 1
ATOM 719 N N . VAL A 1 87 ? -12.181 0.296 8.632 1.00 97.00 87 VAL A N 1
ATOM 720 C CA . VAL A 1 87 ? -11.816 -0.165 9.974 1.00 97.00 87 VAL A CA 1
ATOM 721 C C . VAL A 1 87 ? -12.275 0.827 11.035 1.00 97.00 87 VAL A C 1
ATOM 723 O O . VAL A 1 87 ? -12.297 2.037 10.797 1.00 97.00 87 VAL A O 1
ATOM 726 N N . GLN A 1 88 ? -12.625 0.336 12.219 1.00 97.25 88 GLN A N 1
ATOM 727 C CA . GLN A 1 88 ? -13.120 1.163 13.316 1.00 97.25 88 GLN A CA 1
ATOM 728 C C . GLN A 1 88 ? -12.540 0.694 14.651 1.00 97.25 88 GLN A C 1
ATOM 730 O O . GLN A 1 88 ? -12.447 -0.499 14.913 1.00 97.25 88 GLN A O 1
ATOM 735 N N . ARG A 1 89 ? -12.099 1.644 15.484 1.00 95.19 89 ARG A N 1
ATOM 736 C CA . ARG A 1 89 ? -11.417 1.337 16.754 1.00 95.19 89 ARG A CA 1
ATOM 737 C C . ARG A 1 89 ? -12.388 1.015 17.889 1.00 95.19 89 ARG A C 1
ATOM 739 O O . ARG A 1 89 ? -12.107 0.169 18.721 1.00 95.19 89 ARG A O 1
ATOM 746 N N . SER A 1 90 ? -13.507 1.724 17.934 1.00 94.38 90 SER A N 1
ATOM 747 C CA . SER A 1 90 ? -14.586 1.539 18.903 1.00 94.38 90 SER A CA 1
ATOM 748 C C . SER A 1 90 ? -15.909 1.977 18.267 1.00 94.38 90 SER A C 1
ATOM 750 O O . SER A 1 90 ? -15.863 2.759 17.312 1.00 94.38 90 SER A O 1
ATOM 752 N N . PRO A 1 91 ? -17.078 1.545 18.778 1.00 92.00 91 PRO A N 1
ATOM 753 C CA . PRO A 1 91 ? -18.378 1.844 18.162 1.00 92.00 91 PRO A CA 1
ATOM 754 C C . PRO A 1 91 ? -18.636 3.339 17.913 1.00 92.00 91 PRO A C 1
ATOM 756 O O . PRO A 1 91 ? -19.244 3.708 16.912 1.00 92.00 91 PRO A O 1
ATOM 759 N N . ASN A 1 92 ? -18.097 4.203 18.778 1.00 94.06 92 ASN A N 1
ATOM 760 C CA . ASN A 1 92 ? -18.263 5.657 18.698 1.00 94.06 92 ASN A CA 1
ATOM 761 C C . ASN A 1 92 ? -17.149 6.361 17.901 1.00 94.06 92 ASN A C 1
ATOM 763 O O . ASN A 1 92 ? -17.240 7.553 17.614 1.00 94.06 92 ASN A O 1
ATOM 767 N N . ALA A 1 93 ? -16.062 5.662 17.560 1.00 94.88 93 ALA A N 1
ATOM 768 C CA . ALA A 1 93 ? -14.961 6.253 16.809 1.00 94.88 93 ALA A CA 1
ATOM 769 C C . ALA A 1 93 ? -15.316 6.381 15.324 1.00 94.88 93 ALA A C 1
ATOM 771 O O . ALA A 1 93 ? -15.898 5.472 14.736 1.00 94.88 93 ALA A O 1
ATOM 772 N N . LYS A 1 94 ? -14.880 7.467 14.676 1.00 95.75 94 LYS A N 1
ATOM 773 C CA . LYS A 1 94 ? -15.043 7.636 13.226 1.00 95.75 94 LYS A CA 1
ATOM 774 C C . LYS A 1 94 ? -14.327 6.501 12.465 1.00 95.75 94 LYS A C 1
ATOM 776 O O . LYS A 1 94 ? -13.118 6.330 12.662 1.00 95.75 94 LYS A O 1
ATOM 781 N N . PRO A 1 95 ?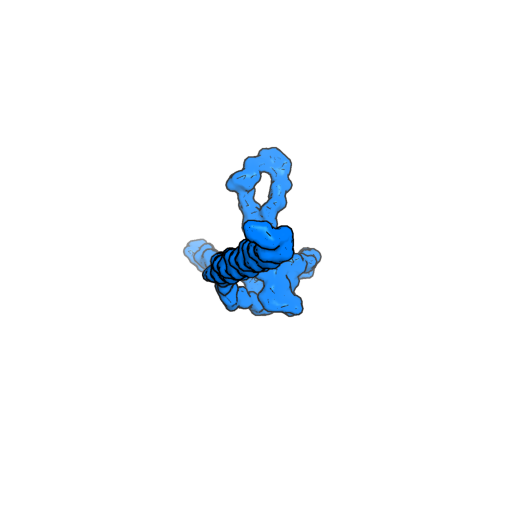 -15.017 5.767 11.571 1.00 96.00 95 PRO A N 1
ATOM 782 C CA . PRO A 1 95 ? -14.380 4.749 10.741 1.00 96.00 95 PRO A CA 1
ATOM 783 C C . PRO A 1 95 ? -13.308 5.339 9.817 1.00 96.00 95 PRO A C 1
ATOM 785 O O . PRO A 1 95 ? -13.433 6.465 9.326 1.00 96.00 95 PRO A O 1
ATOM 788 N N . LYS A 1 96 ? -12.263 4.558 9.542 1.00 95.75 96 LYS A N 1
ATOM 789 C CA . LYS A 1 96 ? -11.153 4.907 8.645 1.00 95.75 96 LYS A CA 1
ATOM 790 C C . LYS A 1 96 ? -11.128 3.960 7.454 1.00 95.75 96 LYS A C 1
ATOM 792 O O . LYS A 1 96 ? -11.401 2.777 7.60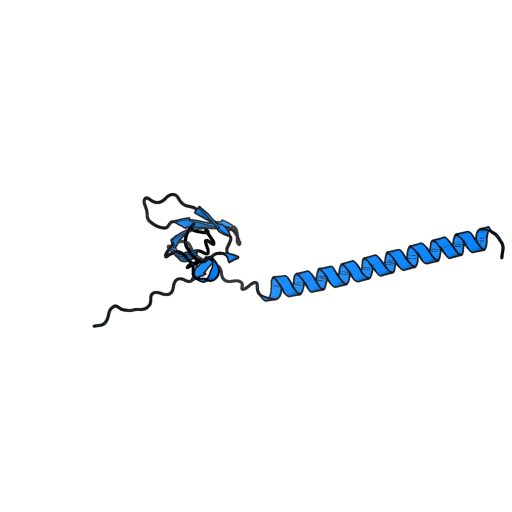8 1.00 95.75 96 LYS A O 1
ATOM 797 N N . VAL A 1 97 ? -10.778 4.469 6.278 1.00 96.94 97 VAL A N 1
ATOM 798 C CA . VAL A 1 97 ? -10.598 3.664 5.061 1.00 96.94 97 VAL A CA 1
ATOM 799 C C . VAL A 1 97 ? -9.102 3.446 4.845 1.00 96.94 97 VAL A C 1
ATOM 801 O O . VAL A 1 97 ? -8.355 4.418 4.752 1.00 96.94 97 VAL A O 1
ATOM 804 N N . ILE A 1 98 ? -8.657 2.188 4.842 1.00 95.50 98 ILE A N 1
ATOM 805 C CA . ILE A 1 98 ? -7.245 1.796 4.920 1.00 95.50 98 ILE A CA 1
ATOM 806 C C . ILE A 1 98 ? -6.937 0.696 3.898 1.00 95.50 98 ILE A C 1
ATOM 808 O O . ILE A 1 98 ? -7.748 -0.197 3.664 1.00 95.50 98 ILE A O 1
ATOM 812 N N . HIS A 1 99 ? -5.745 0.766 3.303 1.00 94.56 99 HIS A N 1
ATOM 813 C CA . HIS A 1 99 ? -5.223 -0.263 2.406 1.00 94.56 99 HIS A CA 1
ATOM 814 C C . HIS A 1 99 ? -4.746 -1.501 3.181 1.00 94.56 99 HIS A C 1
ATOM 816 O O . HIS A 1 99 ? -4.117 -1.361 4.229 1.00 94.56 99 HIS A O 1
ATOM 822 N N . ILE A 1 100 ? -4.959 -2.697 2.634 1.00 92.50 100 ILE A N 1
ATOM 823 C CA . ILE A 1 100 ? -4.672 -3.989 3.268 1.00 92.50 100 ILE A CA 1
ATOM 824 C C . ILE A 1 100 ? -3.214 -4.138 3.720 1.00 92.50 100 ILE A C 1
ATOM 826 O O . ILE A 1 100 ? -2.968 -4.581 4.831 1.00 92.50 100 ILE A O 1
ATOM 830 N N . ASN A 1 101 ? -2.252 -3.631 2.941 1.00 91.69 101 ASN A N 1
ATOM 831 C CA . ASN A 1 101 ? -0.822 -3.597 3.306 1.00 91.69 101 ASN A CA 1
ATOM 832 C C . ASN A 1 101 ? -0.501 -2.821 4.601 1.00 91.69 101 ASN A C 1
ATOM 834 O O . ASN A 1 101 ? 0.624 -2.877 5.089 1.00 91.69 101 ASN A O 1
ATOM 838 N N . ARG A 1 102 ? -1.449 -2.049 5.144 1.00 93.81 102 ARG A N 1
ATOM 839 C CA . ARG A 1 102 ? -1.314 -1.359 6.436 1.00 93.81 102 ARG A CA 1
ATOM 840 C C . ARG A 1 102 ? -2.026 -2.091 7.568 1.00 93.81 102 ARG A C 1
ATOM 842 O O . ARG A 1 102 ? -2.106 -1.538 8.661 1.00 93.81 102 ARG A O 1
ATOM 849 N N . LEU A 1 103 ? -2.570 -3.274 7.317 1.00 93.75 103 LEU A N 1
ATOM 850 C CA . LEU A 1 103 ? -3.299 -4.077 8.283 1.00 93.75 103 LEU A CA 1
ATOM 851 C C . LEU A 1 103 ? -2.543 -5.376 8.539 1.00 93.75 103 LEU A C 1
ATOM 853 O O . LEU A 1 103 ? -2.010 -5.986 7.615 1.00 93.75 103 LEU A O 1
ATOM 857 N N . THR A 1 104 ? -2.507 -5.809 9.793 1.00 93.06 104 THR A N 1
ATOM 858 C CA . THR A 1 104 ? -2.026 -7.145 10.158 1.00 93.06 104 THR A CA 1
ATOM 859 C C . THR A 1 104 ? -3.011 -7.801 11.118 1.00 93.06 104 THR A C 1
ATOM 861 O O . THR A 1 104 ? -3.674 -7.090 11.879 1.00 93.06 104 THR A O 1
ATOM 864 N N . PRO A 1 105 ? -3.143 -9.139 11.098 1.00 93.50 105 PRO A N 1
ATOM 865 C CA . PRO A 1 105 ? -4.032 -9.838 12.019 1.00 93.50 105 PRO A CA 1
ATOM 866 C C . PRO A 1 105 ? -3.707 -9.502 13.478 1.00 93.50 105 PRO A C 1
ATOM 868 O O . PRO A 1 105 ? -2.543 -9.541 13.888 1.00 93.50 105 PRO A O 1
ATOM 871 N N . TYR A 1 106 ? -4.729 -9.184 14.271 1.00 93.19 106 TYR A N 1
ATOM 872 C CA . TYR A 1 106 ? -4.590 -9.073 15.717 1.00 93.19 106 TYR A CA 1
ATOM 873 C C . TYR A 1 106 ? -4.658 -10.475 16.327 1.00 93.19 106 TYR A C 1
ATOM 875 O O . TYR A 1 106 ? -5.636 -11.193 16.134 1.00 93.19 106 TYR A O 1
ATOM 883 N N . ARG A 1 107 ? -3.613 -10.879 17.052 1.00 88.62 107 ARG A N 1
ATOM 884 C CA . ARG A 1 107 ? -3.610 -12.104 17.857 1.00 88.62 107 ARG A CA 1
ATOM 885 C C . ARG A 1 107 ? -3.697 -11.683 19.313 1.00 88.62 107 ARG A C 1
ATOM 887 O O . ARG A 1 107 ? -2.754 -11.065 19.807 1.00 88.62 107 ARG A O 1
ATOM 894 N N . ALA A 1 108 ? -4.821 -11.965 19.964 1.00 80.00 108 ALA A N 1
ATOM 895 C CA . ALA A 1 108 ? -4.902 -11.816 21.407 1.00 80.00 108 ALA A CA 1
ATOM 896 C C . ALA A 1 108 ? -3.873 -12.770 22.027 1.00 80.00 108 ALA A C 1
ATOM 898 O O . ALA A 1 108 ? -3.843 -13.955 21.701 1.00 80.00 108 ALA A O 1
ATOM 899 N N . THR A 1 109 ? -2.974 -12.242 22.850 1.00 71.56 109 THR A N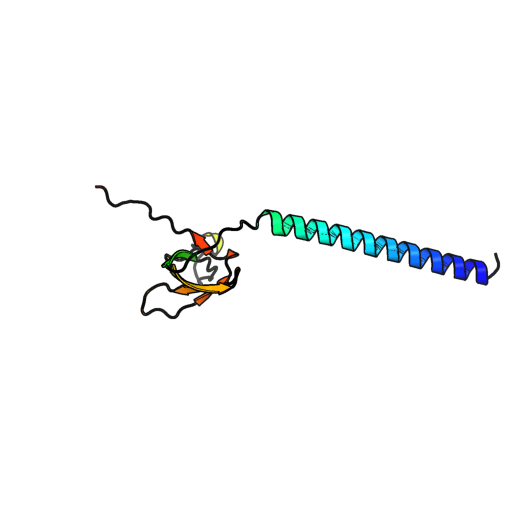 1
ATOM 900 C CA . THR A 1 109 ? -2.228 -13.084 23.774 1.00 71.56 109 THR A CA 1
ATOM 901 C C . THR A 1 109 ? -3.180 -13.374 24.923 1.00 71.56 109 THR A C 1
ATOM 903 O O . THR A 1 109 ? -3.620 -12.446 25.603 1.00 71.56 109 THR A O 1
ATOM 906 N N . ASP A 1 110 ? -3.558 -14.641 25.096 1.00 56.19 110 ASP A N 1
ATOM 907 C CA . ASP A 1 110 ? -4.365 -15.091 26.228 1.00 56.19 110 ASP A CA 1
ATOM 908 C C . ASP A 1 110 ? -3.567 -14.855 27.519 1.00 56.19 110 ASP A C 1
ATOM 910 O O . ASP A 1 110 ? -2.844 -15.716 28.009 1.00 56.19 110 ASP A O 1
ATOM 914 N N . HIS A 1 111 ? -3.650 -13.645 28.065 1.00 54.97 111 HIS A N 1
ATOM 915 C CA . HIS A 1 111 ? -3.176 -13.330 29.412 1.00 54.97 111 HIS A CA 1
ATOM 916 C C . HIS A 1 111 ? -4.274 -13.569 30.458 1.00 54.97 111 HIS A C 1
ATOM 918 O O . HIS A 1 111 ? -4.145 -13.168 31.610 1.00 54.97 111 HIS A O 1
ATOM 924 N N . SER A 1 112 ? -5.356 -14.245 30.071 1.00 47.22 112 SER A N 1
ATOM 925 C CA . SER A 1 112 ? -6.451 -14.663 30.942 1.00 47.22 112 SER A CA 1
ATOM 926 C C . SER A 1 112 ? -6.159 -16.028 31.561 1.00 47.22 112 SER A C 1
ATOM 928 O O . SER A 1 112 ? -6.874 -16.982 31.280 1.00 47.22 112 SER A O 1
ATOM 930 N N . SER A 1 113 ? -5.089 -16.148 32.350 1.00 44.75 113 SER A N 1
ATOM 931 C CA . SER A 1 113 ? -4.846 -17.285 33.259 1.00 44.75 113 SER A CA 1
ATOM 932 C C . SER A 1 113 ? -3.677 -16.982 34.207 1.00 44.75 113 SER A C 1
ATOM 934 O O . SER A 1 113 ? -2.585 -17.487 33.971 1.00 44.75 113 SER A O 1
ATOM 936 N N . VAL A 1 114 ? -3.895 -16.153 35.237 1.00 37.75 114 VAL A N 1
ATOM 937 C CA . VAL A 1 114 ? -3.456 -16.377 36.638 1.00 37.75 114 VAL A CA 1
ATOM 938 C C . VAL A 1 114 ? -4.425 -15.629 37.548 1.00 37.75 114 VAL A C 1
ATOM 940 O O . VAL A 1 114 ? -4.675 -14.437 37.259 1.00 37.75 114 VAL A O 1
#

pLDDT: mean 90.29, std 11.26, range [37.75, 98.5]

Radius of gyration: 26.08 Å; Cα contacts (8 Å, |Δi|>4): 121; chains: 1; bounding box: 48×33×88 Å

Mean predicted aligned error: 8.22 Å

Secondary structure (DSSP, 8-state):
--HHHHHHHHHHHHHHHHHHHHHHHHHHHHHHHHHHHTT-----PPTT-EEEEE---PPTTS-GGGS--EEEEEEEEEE-SSSEEEEESSTTSPPEEEEGGGEEE---------